Protein AF-A0A2E1WY00-F1 (afdb_monomer)

pLDDT: mean 75.4, std 15.26, range [36.12, 92.12]

Mean predicted aligned error: 14.88 Å

Solvent-accessible surface area (backb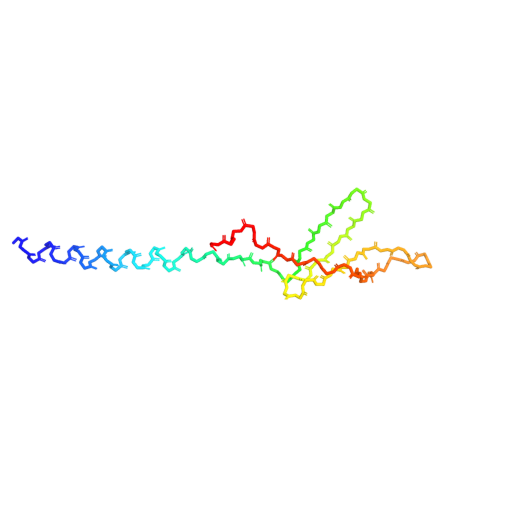one atoms only — not comparable to full-atom values): 4978 Å² total; per-residue (Å²): 120,68,64,65,53,52,50,52,52,52,52,48,54,54,52,51,52,54,56,60,69,70,60,64,81,67,81,73,66,74,61,66,57,47,79,48,75,60,100,87,43,51,34,41,30,35,72,88,76,31,47,30,33,34,61,42,78,54,97,92,39,86,42,80,42,78,48,91,66,66,60,75,85,71,68,92,73,74,129

Structure (mmCIF, N/CA/C/O backbone):
data_AF-A0A2E1WY00-F1
#
_entry.id   AF-A0A2E1WY00-F1
#
loop_
_atom_site.group_PDB
_atom_site.id
_atom_site.type_symbol
_atom_site.label_atom_id
_atom_site.label_alt_id
_atom_site.label_comp_id
_atom_site.label_asym_id
_atom_site.label_entity_id
_atom_site.label_seq_id
_atom_site.pdbx_PDB_ins_code
_atom_site.Cartn_x
_atom_site.Cartn_y
_atom_site.Cartn_z
_atom_site.occupancy
_atom_site.B_iso_or_equiv
_atom_site.auth_seq_id
_atom_site.auth_comp_id
_atom_site.auth_asym_id
_atom_site.auth_atom_id
_atom_site.pdbx_PDB_model_num
ATOM 1 N N . MET A 1 1 ? -29.571 9.923 49.962 1.00 58.44 1 MET A N 1
ATOM 2 C CA . MET A 1 1 ? -28.527 8.922 49.604 1.00 58.44 1 MET A CA 1
ATOM 3 C C . MET A 1 1 ? -28.855 8.092 48.362 1.00 58.44 1 MET A C 1
ATOM 5 O O . MET A 1 1 ? -27.923 7.563 47.769 1.00 58.44 1 MET A O 1
ATOM 9 N N . LYS A 1 2 ? -30.128 7.922 47.973 1.00 63.06 2 LYS A N 1
ATOM 10 C CA . LYS A 1 2 ? -30.500 7.150 46.773 1.00 63.06 2 LYS A CA 1
ATOM 11 C C . LYS A 1 2 ? -30.317 7.970 45.485 1.00 63.06 2 LYS A C 1
ATOM 13 O O . LYS A 1 2 ? -29.854 7.437 44.485 1.00 63.06 2 LYS A O 1
ATOM 18 N N . ASP A 1 3 ? -30.538 9.277 45.566 1.00 73.44 3 ASP A N 1
ATOM 19 C CA . 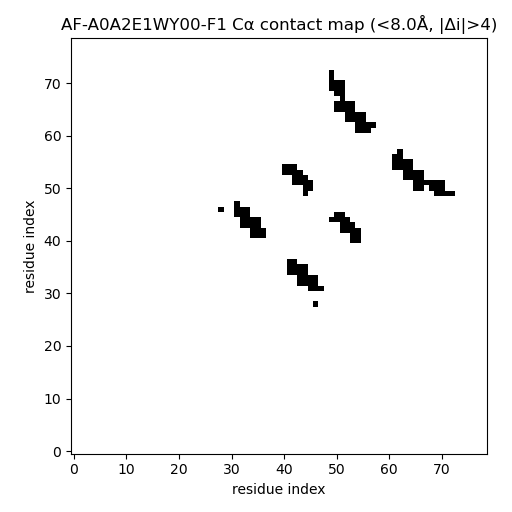ASP A 1 3 ? -30.533 10.183 44.407 1.00 73.44 3 ASP A CA 1
ATOM 20 C C . ASP A 1 3 ? -29.119 10.461 43.885 1.00 73.44 3 ASP A C 1
ATOM 22 O O . ASP A 1 3 ? -28.870 10.377 42.688 1.00 73.44 3 ASP A O 1
ATOM 26 N N . ILE A 1 4 ? -28.155 10.669 44.791 1.00 84.00 4 ILE A N 1
ATOM 27 C CA . ILE A 1 4 ? -26.739 10.856 44.428 1.00 84.00 4 ILE A CA 1
ATOM 28 C C . ILE A 1 4 ? -26.152 9.602 43.759 1.00 84.00 4 ILE A C 1
ATOM 30 O O . ILE A 1 4 ? -25.366 9.700 42.822 1.00 84.00 4 ILE A O 1
ATOM 34 N N . LYS A 1 5 ? -26.570 8.409 44.207 1.00 76.00 5 LYS A N 1
ATOM 35 C CA . LYS A 1 5 ? -26.133 7.133 43.624 1.00 76.00 5 LYS A CA 1
ATOM 36 C C . LYS A 1 5 ? -26.711 6.951 42.221 1.00 76.00 5 LYS A C 1
ATOM 38 O O . LYS A 1 5 ? -25.988 6.531 41.327 1.00 76.00 5 LYS A O 1
ATOM 43 N N . SER A 1 6 ? -27.978 7.323 42.027 1.00 81.50 6 SER A N 1
ATOM 44 C CA . SER A 1 6 ? -28.634 7.309 40.714 1.00 81.50 6 SER A CA 1
ATOM 45 C C . SER A 1 6 ? -27.967 8.280 39.731 1.00 81.50 6 SER A C 1
ATOM 47 O O . SER A 1 6 ? -27.676 7.914 38.594 1.00 81.50 6 SER A O 1
ATOM 49 N N . PHE A 1 7 ? -27.617 9.485 40.194 1.00 85.88 7 PHE A N 1
ATOM 50 C CA . PHE A 1 7 ? -26.900 10.477 39.390 1.00 85.88 7 PHE A CA 1
ATOM 51 C C . PHE A 1 7 ? -25.503 9.995 38.966 1.00 85.88 7 PHE A C 1
ATOM 53 O O . PHE A 1 7 ? -25.134 10.122 37.801 1.00 85.88 7 PHE A O 1
ATOM 60 N N . LEU A 1 8 ? -24.746 9.378 39.883 1.00 86.69 8 LEU A N 1
ATOM 61 C CA . LEU A 1 8 ? -23.423 8.814 39.587 1.00 86.69 8 LEU A CA 1
ATOM 62 C C . LEU A 1 8 ? -23.487 7.657 38.584 1.00 86.69 8 LEU A C 1
ATOM 64 O O . LEU A 1 8 ? -22.633 7.566 37.708 1.00 86.69 8 LEU A O 1
ATOM 68 N N . ILE A 1 9 ? -24.509 6.804 38.673 1.00 88.12 9 ILE A N 1
ATOM 69 C CA . ILE A 1 9 ? -24.742 5.724 37.704 1.00 88.12 9 ILE A CA 1
ATOM 70 C C . ILE A 1 9 ? -25.081 6.288 36.319 1.00 88.12 9 ILE A C 1
ATOM 72 O O . ILE A 1 9 ? -24.552 5.797 35.325 1.00 88.12 9 ILE A O 1
ATOM 76 N N . GLY A 1 10 ? -25.894 7.346 36.243 1.00 87.06 10 GLY A N 1
ATOM 77 C CA . GLY A 1 10 ? -26.192 8.033 34.984 1.00 87.06 10 GLY A CA 1
ATOM 78 C C . GLY A 1 10 ? -24.958 8.689 34.357 1.00 87.06 10 GLY A C 1
ATOM 79 O O . GLY A 1 10 ? -24.716 8.538 33.160 1.00 87.06 10 GLY A O 1
ATOM 80 N N . PHE A 1 11 ? -24.136 9.358 35.171 1.00 87.31 11 PHE A N 1
ATOM 81 C CA . PHE A 1 11 ? -22.880 9.958 34.719 1.00 87.31 11 PHE A CA 1
ATOM 82 C C . PHE A 1 11 ? -21.882 8.899 34.230 1.00 87.31 11 PHE A C 1
ATOM 84 O O . PHE A 1 11 ? -21.287 9.060 33.166 1.00 87.31 11 PHE A O 1
ATOM 91 N N . LEU A 1 12 ? -21.750 7.787 34.961 1.00 87.06 12 LEU A N 1
ATOM 92 C CA . LEU A 1 12 ? -20.880 6.673 34.589 1.00 87.06 12 LEU A CA 1
ATOM 93 C C . LEU A 1 12 ? -21.342 5.997 33.291 1.00 87.06 12 LEU A C 1
ATOM 95 O O . LEU A 1 12 ? -20.520 5.770 32.413 1.00 87.06 12 LEU A O 1
ATOM 99 N N . MET A 1 13 ? -22.644 5.739 33.129 1.00 83.50 13 MET A N 1
ATOM 100 C CA . MET A 1 13 ? -23.213 5.182 31.891 1.00 83.50 13 MET A CA 1
ATOM 101 C C . MET A 1 13 ? -22.936 6.081 30.681 1.00 83.50 13 MET A C 1
ATOM 103 O O . MET A 1 13 ? -22.537 5.590 29.625 1.00 83.50 13 MET A O 1
ATOM 107 N N . CYS A 1 14 ? -23.089 7.399 30.844 1.00 84.62 14 CYS A N 1
ATOM 108 C CA . CYS A 1 14 ? -22.793 8.369 29.793 1.00 84.62 14 CYS A CA 1
ATOM 109 C C . CYS A 1 14 ? -21.292 8.377 29.444 1.00 84.62 14 CYS A C 1
ATOM 111 O O . CYS A 1 14 ? -20.925 8.284 28.275 1.00 84.62 14 CYS A O 1
ATOM 113 N N . ALA A 1 15 ? -20.415 8.386 30.454 1.00 82.50 15 ALA A N 1
ATOM 114 C CA . ALA A 1 15 ? -18.966 8.310 30.262 1.00 82.50 15 ALA A CA 1
ATOM 115 C C . ALA A 1 15 ? -18.527 7.001 29.577 1.00 82.50 15 ALA A C 1
ATOM 117 O O . ALA A 1 15 ? -17.696 7.028 28.670 1.00 82.50 15 ALA A O 1
ATOM 118 N N . CYS A 1 16 ? -19.114 5.861 29.950 1.00 81.31 16 CYS A N 1
ATOM 119 C CA . CYS A 1 16 ? -18.838 4.573 29.316 1.00 81.31 16 CYS A CA 1
ATOM 120 C C . CYS A 1 16 ? -19.248 4.561 27.837 1.00 81.31 16 CYS A C 1
ATOM 122 O O . CYS A 1 16 ? -18.507 4.029 27.015 1.00 81.31 16 CYS A O 1
ATOM 124 N N . MET A 1 17 ? -20.371 5.188 27.473 1.00 78.25 17 MET A N 1
ATOM 125 C CA . MET A 1 17 ? -20.803 5.289 26.075 1.00 78.25 17 MET A CA 1
ATOM 126 C C . MET A 1 17 ? -19.782 6.048 25.211 1.00 78.25 17 MET A C 1
ATOM 128 O O . MET A 1 17 ? -19.483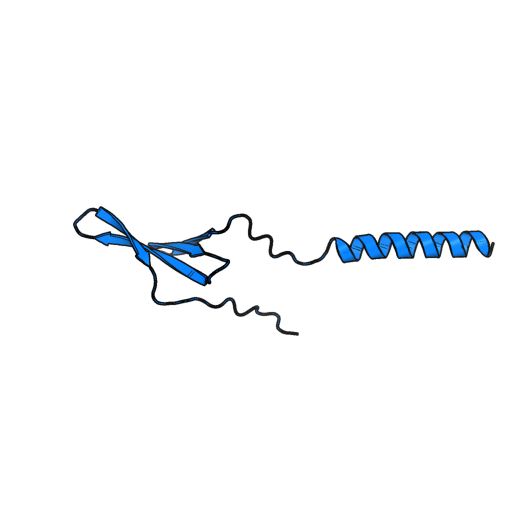 5.618 24.097 1.00 78.25 17 MET A O 1
ATOM 132 N N . PHE A 1 18 ? -19.174 7.113 25.748 1.00 77.12 18 PHE A N 1
ATOM 133 C CA . PHE A 1 18 ? -18.097 7.840 25.067 1.00 77.12 18 PHE A CA 1
ATOM 134 C C . PHE A 1 18 ? -16.809 7.018 24.920 1.00 77.12 18 PHE A C 1
ATOM 136 O O . PHE A 1 18 ? -16.151 7.107 23.884 1.00 77.12 18 PHE A O 1
ATOM 143 N N . LEU A 1 19 ? -16.467 6.185 25.909 1.00 75.06 19 LEU A N 1
ATOM 144 C CA . LEU A 1 19 ? -15.302 5.297 25.824 1.00 75.06 19 LEU A CA 1
ATOM 145 C C . LEU A 1 19 ? -15.475 4.223 24.736 1.00 75.06 19 LEU A C 1
ATOM 147 O O . LEU A 1 19 ? -14.530 3.959 23.998 1.00 75.06 19 LEU A O 1
ATOM 151 N N . PHE A 1 20 ? -16.677 3.656 24.579 1.00 70.06 20 PHE A N 1
ATOM 152 C CA . PHE A 1 20 ? -16.947 2.658 23.536 1.00 70.06 20 PHE A CA 1
ATOM 153 C C . PHE A 1 20 ? -17.055 3.262 22.127 1.00 70.06 20 PHE A C 1
ATOM 155 O O . PHE A 1 20 ? -16.590 2.648 21.170 1.00 70.06 20 PHE A O 1
ATOM 162 N N . MET A 1 21 ? -17.603 4.474 21.975 1.00 66.56 21 MET A N 1
ATOM 163 C CA . MET A 1 21 ? -17.659 5.153 20.669 1.00 66.56 21 MET A CA 1
ATOM 164 C C . MET A 1 21 ? -16.282 5.618 20.166 1.00 66.56 21 MET A C 1
ATOM 166 O O . MET A 1 21 ? -16.079 5.710 18.958 1.00 66.56 21 MET A O 1
ATOM 170 N N . GLY A 1 22 ? -15.326 5.882 21.064 1.00 60.19 22 GLY A N 1
ATOM 171 C CA . GLY A 1 22 ? -13.962 6.292 20.706 1.00 60.19 22 GLY A CA 1
ATOM 172 C C . GLY A 1 22 ? -13.015 5.149 20.319 1.00 60.19 22 GLY A C 1
ATOM 173 O O . GLY A 1 22 ? -11.927 5.418 19.816 1.00 60.19 22 GLY A O 1
ATOM 174 N N . GLN A 1 23 ? -13.409 3.889 20.545 1.00 52.78 23 GLN A N 1
ATOM 175 C CA . GLN A 1 23 ? -12.586 2.698 20.291 1.00 52.78 23 GLN A CA 1
ATOM 176 C C . GLN A 1 23 ? -13.041 1.868 19.088 1.00 52.78 23 GLN A C 1
ATOM 178 O O . GLN A 1 23 ? -12.622 0.720 18.948 1.00 52.78 23 GLN A O 1
ATOM 183 N N . MET A 1 24 ? -13.858 2.419 18.184 1.00 56.22 24 MET A N 1
ATOM 184 C CA . MET A 1 24 ? -13.969 1.790 16.871 1.00 56.22 24 MET A CA 1
ATOM 185 C C . MET A 1 24 ? -12.563 1.764 16.279 1.00 56.22 24 MET A C 1
ATOM 187 O O . MET A 1 24 ? -11.971 2.823 16.065 1.00 56.22 24 MET A O 1
ATOM 191 N N . GLU A 1 25 ? -12.027 0.561 16.065 1.00 56.66 25 GLU A N 1
ATOM 192 C CA . GLU A 1 25 ? -10.856 0.307 15.237 1.00 56.66 25 GLU A CA 1
ATOM 193 C C . GLU A 1 25 ? -11.185 0.789 13.822 1.00 56.66 25 GLU A C 1
ATOM 195 O O . GLU A 1 25 ? -11.445 0.028 12.895 1.00 56.66 25 GLU A O 1
ATOM 200 N N . GLY A 1 26 ? -11.207 2.106 13.644 1.00 54.31 26 GLY A N 1
ATOM 201 C CA . GLY A 1 26 ? -10.900 2.694 12.375 1.00 54.31 26 GLY A CA 1
ATOM 202 C C . GLY A 1 26 ? -9.489 2.226 12.118 1.00 54.31 26 GLY A C 1
ATOM 203 O O . GLY A 1 26 ? -8.542 2.742 12.716 1.00 54.31 26 GLY A O 1
ATOM 204 N N . THR A 1 27 ? -9.344 1.234 11.245 1.00 57.06 27 THR A N 1
ATOM 205 C CA . THR A 1 27 ? -8.156 1.127 10.417 1.00 57.06 27 THR A CA 1
ATOM 206 C C . THR A 1 27 ? -8.038 2.481 9.734 1.00 57.06 27 THR A C 1
ATOM 208 O O . THR A 1 27 ? -8.612 2.724 8.674 1.00 57.06 27 THR A O 1
ATOM 211 N N . ASN A 1 28 ? -7.395 3.415 10.435 1.00 54.69 28 ASN A N 1
ATOM 212 C CA . ASN A 1 28 ? -7.045 4.730 9.963 1.00 54.69 28 ASN A CA 1
ATOM 213 C C . ASN A 1 28 ? -6.005 4.457 8.900 1.00 54.69 28 ASN A C 1
ATOM 215 O O . ASN A 1 28 ? -4.80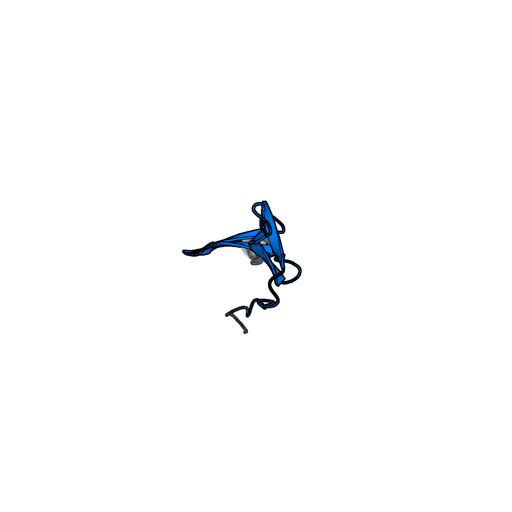0 4.454 9.141 1.00 54.69 28 ASN A O 1
ATOM 219 N N . TYR A 1 29 ? -6.488 4.157 7.706 1.00 54.34 29 TYR A N 1
ATOM 220 C CA . TYR A 1 29 ? -5.688 4.226 6.521 1.00 54.34 29 TYR A CA 1
ATOM 221 C C . TYR A 1 29 ? -5.382 5.712 6.328 1.00 54.34 29 TYR A C 1
ATOM 223 O O . TYR A 1 29 ? -6.080 6.415 5.604 1.00 54.34 29 TYR A O 1
ATOM 231 N N . SER A 1 30 ? -4.362 6.219 7.027 1.00 61.03 30 SER A N 1
ATOM 232 C CA . SER A 1 30 ? -3.802 7.520 6.692 1.00 61.03 30 SER A CA 1
ATOM 233 C C . SER A 1 30 ? -3.271 7.392 5.260 1.00 61.03 30 SER A C 1
ATOM 235 O O . SER A 1 30 ? -2.489 6.495 4.934 1.00 61.03 30 SER A O 1
ATOM 237 N N . GLY A 1 31 ? -3.844 8.186 4.358 1.00 70.81 31 GLY A N 1
ATOM 238 C CA . GLY A 1 31 ? -3.592 8.098 2.920 1.00 70.81 31 GLY A CA 1
ATOM 239 C C . GLY A 1 31 ? -4.261 6.904 2.223 1.00 70.81 31 GLY A C 1
ATOM 240 O O . GLY A 1 31 ? -4.380 5.811 2.770 1.00 70.81 31 GLY A O 1
ATOM 241 N N . ARG A 1 32 ? -4.683 7.110 0.968 1.00 83.38 32 ARG A N 1
ATOM 242 C CA . ARG A 1 32 ? -5.283 6.076 0.099 1.00 83.38 32 ARG A CA 1
ATOM 243 C C . ARG A 1 32 ? -4.304 4.952 -0.251 1.00 83.38 32 ARG A C 1
ATOM 245 O O . ARG A 1 32 ? -4.715 3.808 -0.428 1.00 83.38 32 ARG A O 1
ATOM 252 N N . TYR A 1 33 ? -3.021 5.286 -0.324 1.00 85.56 33 TYR A N 1
ATOM 253 C CA . TYR A 1 33 ? -1.970 4.371 -0.736 1.00 85.56 33 TYR A CA 1
ATOM 254 C C . TYR A 1 33 ? -1.076 3.996 0.440 1.00 85.56 33 TYR A C 1
ATOM 256 O O . TYR A 1 33 ? -0.781 4.833 1.292 1.00 85.56 33 TYR A O 1
ATOM 264 N N . GLU A 1 34 ? -0.640 2.744 0.474 1.00 85.69 34 GLU A N 1
ATOM 265 C CA . GLU A 1 34 ? 0.427 2.267 1.351 1.00 85.69 34 GLU A CA 1
ATOM 266 C C . GLU A 1 34 ? 1.638 1.874 0.513 1.00 85.69 34 GLU A C 1
ATOM 268 O O . GLU A 1 34 ? 1.493 1.275 -0.554 1.00 85.69 34 GLU A O 1
ATOM 273 N N . LEU A 1 35 ? 2.824 2.261 0.981 1.00 86.75 35 LEU A N 1
ATOM 274 C CA . LEU A 1 35 ? 4.089 1.968 0.322 1.00 86.75 35 LEU A CA 1
ATOM 275 C C . LEU A 1 35 ? 4.781 0.821 1.055 1.00 86.75 35 LEU A C 1
ATOM 277 O O . LEU A 1 35 ? 4.960 0.878 2.269 1.00 86.75 35 LEU A O 1
ATOM 281 N N . GLY A 1 36 ? 5.187 -0.200 0.309 1.00 84.88 36 GLY A N 1
ATOM 282 C CA . GLY A 1 36 ? 5.961 -1.330 0.811 1.00 84.88 36 GLY A CA 1
ATOM 283 C C . GLY A 1 36 ? 7.257 -1.478 0.028 1.00 84.88 36 GLY A C 1
ATOM 284 O O . GLY A 1 36 ? 7.282 -1.257 -1.179 1.00 84.88 36 GLY A O 1
ATOM 285 N N . VAL A 1 37 ? 8.337 -1.866 0.696 1.00 86.25 37 VAL A N 1
ATOM 286 C CA . VAL A 1 37 ? 9.628 -2.152 0.057 1.00 86.25 37 VAL A CA 1
ATOM 287 C C . VAL A 1 37 ? 9.989 -3.604 0.339 1.00 86.25 37 VAL A C 1
ATOM 289 O O . VAL A 1 37 ? 9.862 -4.061 1.474 1.00 86.25 37 VAL A O 1
ATOM 292 N N . ASN A 1 38 ? 10.436 -4.327 -0.684 1.00 82.12 38 ASN A N 1
ATOM 293 C CA . ASN A 1 38 ? 11.189 -5.567 -0.507 1.00 82.12 38 ASN A CA 1
ATOM 294 C C . ASN A 1 38 ? 12.621 -5.380 -1.032 1.00 82.12 38 ASN A C 1
ATOM 296 O O . ASN A 1 38 ? 12.987 -4.289 -1.461 1.00 82.12 38 ASN A O 1
ATOM 300 N N . ASN A 1 39 ? 13.426 -6.442 -0.996 1.00 82.81 39 ASN A N 1
ATOM 301 C CA . ASN A 1 39 ? 14.840 -6.381 -1.376 1.00 82.81 39 ASN A CA 1
ATOM 302 C C . ASN A 1 39 ? 15.086 -5.859 -2.803 1.00 82.81 39 ASN A C 1
ATOM 304 O O . ASN A 1 39 ? 16.148 -5.298 -3.051 1.00 82.81 39 ASN A O 1
ATOM 308 N N . ASP A 1 40 ? 14.110 -5.999 -3.704 1.00 80.25 40 ASP A N 1
ATOM 309 C CA . ASP A 1 40 ? 14.295 -5.734 -5.131 1.00 80.25 40 ASP A CA 1
ATOM 310 C C . ASP A 1 40 ? 13.425 -4.578 -5.654 1.00 80.25 40 ASP A C 1
ATOM 312 O O . ASP A 1 40 ? 13.727 -4.015 -6.703 1.00 80.25 40 ASP A O 1
ATOM 316 N N . ASN A 1 41 ? 12.329 -4.219 -4.969 1.00 81.50 41 ASN A N 1
ATOM 317 C CA . ASN A 1 41 ? 11.300 -3.327 -5.508 1.00 81.50 41 A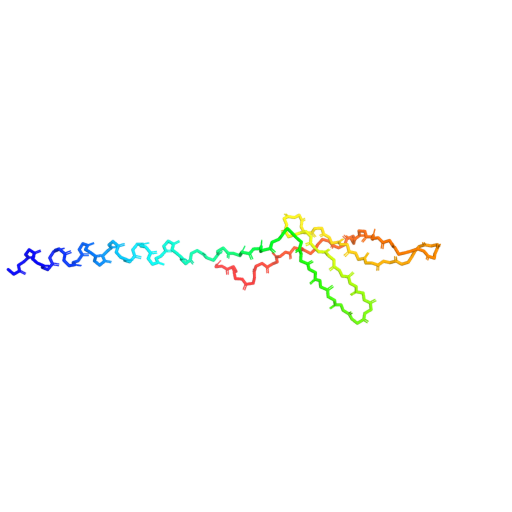SN A CA 1
ATOM 318 C C . ASN A 1 41 ? 10.546 -2.501 -4.450 1.00 81.50 41 ASN A C 1
ATOM 320 O O . ASN A 1 41 ? 10.339 -2.911 -3.305 1.00 81.50 41 ASN A O 1
ATOM 324 N N . LEU A 1 42 ? 10.048 -1.346 -4.905 1.00 87.38 42 LEU A N 1
ATOM 325 C CA . LEU A 1 42 ? 9.048 -0.522 -4.223 1.00 87.38 42 LEU A CA 1
ATOM 326 C C . LEU A 1 42 ? 7.655 -0.849 -4.775 1.00 87.38 42 LEU A C 1
ATOM 328 O O . LEU A 1 42 ? 7.452 -0.870 -5.993 1.00 87.38 42 LEU A O 1
ATOM 332 N N . TYR A 1 43 ? 6.699 -1.035 -3.872 1.00 88.44 43 TYR A N 1
ATOM 333 C CA . TYR A 1 43 ? 5.298 -1.315 -4.155 1.00 88.44 43 TYR A CA 1
ATOM 334 C C . TYR A 1 43 ? 4.414 -0.210 -3.590 1.00 88.44 43 TYR A C 1
ATOM 336 O O . TYR A 1 43 ? 4.658 0.291 -2.494 1.00 88.44 43 TYR A O 1
ATOM 344 N N . ALA A 1 44 ? 3.358 0.124 -4.319 1.00 88.62 44 ALA A N 1
ATOM 345 C CA . ALA A 1 44 ? 2.266 0.960 -3.848 1.00 88.62 44 ALA A CA 1
ATOM 346 C C . ALA A 1 44 ? 0.973 0.146 -3.891 1.00 88.62 44 ALA A C 1
ATOM 348 O O . ALA A 1 44 ? 0.703 -0.528 -4.883 1.00 88.62 44 ALA A O 1
ATOM 349 N N . MET A 1 45 ? 0.169 0.204 -2.836 1.00 87.19 45 MET A N 1
ATOM 350 C CA . MET A 1 45 ? -1.117 -0.486 -2.756 1.00 87.19 45 MET A CA 1
ATOM 351 C C . MET A 1 45 ? -2.239 0.514 -2.511 1.00 87.19 45 MET A C 1
ATOM 353 O O . MET A 1 45 ? -2.188 1.251 -1.531 1.00 87.19 45 MET A O 1
ATOM 357 N N . ASP A 1 46 ? -3.268 0.514 -3.359 1.00 87.19 46 ASP A N 1
ATOM 358 C CA . ASP A 1 46 ? -4.523 1.213 -3.082 1.00 87.19 46 ASP A CA 1
ATOM 359 C C . ASP A 1 46 ? -5.319 0.380 -2.080 1.00 87.19 46 ASP A C 1
ATOM 361 O O . ASP A 1 46 ? -5.806 -0.713 -2.381 1.00 87.19 46 ASP A O 1
ATOM 365 N N . LYS A 1 47 ? -5.449 0.913 -0.869 1.00 80.19 47 LYS A N 1
ATOM 366 C CA . LYS A 1 47 ? -6.103 0.228 0.246 1.00 80.19 47 LYS A CA 1
ATOM 367 C C . LYS A 1 47 ? -7.616 0.102 0.063 1.00 80.19 47 LYS A C 1
ATOM 369 O O . LYS A 1 47 ? -8.228 -0.748 0.698 1.00 80.19 47 LYS A O 1
ATOM 374 N N . MET A 1 48 ? -8.215 0.902 -0.821 1.00 80.44 48 MET A N 1
ATOM 375 C CA . MET A 1 48 ? -9.647 0.848 -1.124 1.00 80.44 48 MET A CA 1
ATOM 376 C C . MET A 1 48 ? -9.977 -0.245 -2.139 1.00 80.44 48 MET A C 1
ATOM 378 O O . MET A 1 48 ? -11.033 -0.868 -2.058 1.00 80.44 48 MET A O 1
ATOM 382 N N . THR A 1 49 ? -9.096 -0.468 -3.118 1.00 83.56 49 THR A N 1
ATOM 383 C CA . THR A 1 49 ? -9.362 -1.376 -4.249 1.00 83.56 49 THR A CA 1
ATOM 384 C C . THR A 1 49 ? -8.557 -2.677 -4.196 1.00 83.56 49 THR A C 1
ATOM 386 O O . THR A 1 49 ? -8.840 -3.609 -4.960 1.00 83.56 49 THR A O 1
ATOM 389 N N . GLY A 1 50 ? -7.534 -2.743 -3.336 1.00 81.88 50 GLY A N 1
ATOM 390 C CA . GLY A 1 50 ? -6.555 -3.831 -3.274 1.00 81.88 50 GLY A CA 1
ATOM 391 C C . GLY A 1 50 ? -5.639 -3.904 -4.502 1.00 81.88 50 GLY A C 1
ATOM 392 O O . GLY A 1 50 ? -4.946 -4.905 -4.697 1.00 81.88 50 GLY A O 1
ATOM 393 N N . GLN A 1 51 ? -5.672 -2.886 -5.366 1.00 86.25 51 GLN A N 1
ATOM 394 C CA . GLN A 1 51 ? -4.817 -2.799 -6.544 1.00 86.25 51 GLN A CA 1
ATOM 395 C C . GLN A 1 51 ? -3.391 -2.471 -6.101 1.00 86.25 51 GLN A C 1
ATOM 397 O O . GLN A 1 51 ? -3.183 -1.647 -5.210 1.00 86.25 51 GLN A O 1
ATOM 402 N N . THR A 1 52 ? -2.407 -3.143 -6.694 1.00 88.19 52 THR A N 1
ATOM 403 C CA . THR A 1 52 ? -0.993 -2.939 -6.368 1.00 88.19 52 THR A CA 1
ATOM 404 C C . THR A 1 52 ? -0.212 -2.569 -7.612 1.00 88.19 52 THR A C 1
ATOM 406 O O . THR A 1 52 ? -0.450 -3.108 -8.689 1.00 88.19 52 THR A O 1
ATOM 409 N N . TRP A 1 53 ? 0.749 -1.671 -7.450 1.00 90.50 53 TRP A N 1
ATOM 410 C CA . TRP A 1 53 ? 1.697 -1.277 -8.480 1.00 90.50 53 TRP A CA 1
ATOM 411 C C . TRP A 1 53 ? 3.108 -1.473 -7.964 1.00 90.50 53 TRP A C 1
ATOM 413 O O . TRP A 1 53 ? 3.361 -1.364 -6.765 1.00 90.50 53 TRP A O 1
ATOM 423 N N . TYR A 1 54 ? 4.030 -1.742 -8.874 1.00 90.06 54 TYR A N 1
ATOM 424 C CA . TYR A 1 54 ? 5.447 -1.838 -8.571 1.00 90.06 54 TYR A CA 1
ATOM 425 C C . TYR A 1 54 ? 6.249 -1.034 -9.581 1.00 90.06 54 TYR A C 1
ATOM 427 O O . TYR A 1 54 ? 5.834 -0.843 -10.730 1.00 90.06 54 TYR A O 1
ATOM 435 N N . ARG A 1 55 ? 7.400 -0.546 -9.132 1.00 88.56 55 ARG A N 1
ATOM 436 C CA . ARG A 1 55 ? 8.343 0.147 -10.002 1.00 88.56 55 ARG A CA 1
ATOM 437 C C . ARG A 1 55 ? 9.063 -0.876 -10.880 1.00 88.56 55 ARG A C 1
ATOM 439 O O . ARG A 1 55 ? 9.555 -1.878 -10.378 1.00 88.56 55 ARG A O 1
ATOM 446 N N . ALA A 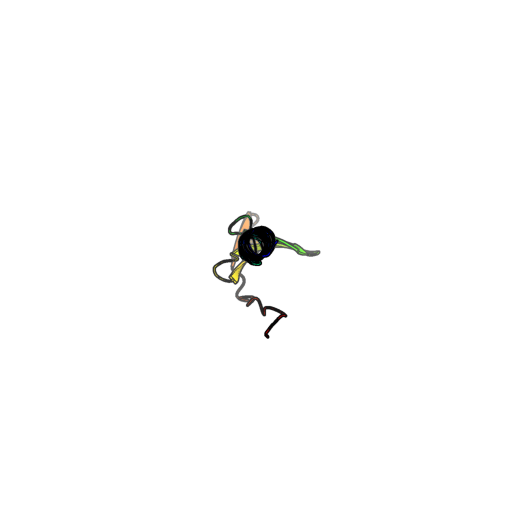1 56 ? 9.129 -0.621 -12.179 1.00 87.00 56 ALA A N 1
ATOM 447 C CA . ALA A 1 56 ? 9.830 -1.454 -13.146 1.00 87.00 56 ALA A CA 1
ATOM 448 C C . ALA A 1 56 ? 10.560 -0.576 -14.160 1.00 87.00 56 ALA A C 1
ATOM 450 O O . ALA A 1 56 ? 10.159 0.559 -14.395 1.00 87.00 56 ALA A O 1
ATOM 451 N N . GLU A 1 57 ? 11.600 -1.111 -14.787 1.00 89.62 57 GLU A N 1
ATOM 452 C CA . GLU A 1 57 ? 12.224 -0.468 -15.939 1.00 89.62 57 GLU A CA 1
ATOM 453 C C . GLU A 1 57 ? 11.546 -0.945 -17.231 1.00 89.62 57 GLU A C 1
ATOM 455 O O . GLU A 1 57 ? 11.197 -2.125 -17.381 1.00 89.62 57 GLU A O 1
ATOM 460 N N . HIS A 1 58 ? 11.303 -0.020 -18.150 1.00 87.19 58 HIS A N 1
ATOM 461 C CA . HIS A 1 58 ? 10.846 -0.300 -19.502 1.00 87.19 58 HIS A CA 1
ATOM 462 C C . HIS A 1 58 ? 11.544 0.678 -20.442 1.00 87.19 58 HIS A C 1
ATOM 464 O O . HIS A 1 58 ? 11.434 1.883 -20.253 1.00 87.19 58 HIS A O 1
ATOM 470 N N . ASP A 1 59 ? 12.303 0.149 -21.400 1.00 91.94 59 ASP A N 1
ATOM 471 C CA . ASP A 1 59 ? 13.054 0.929 -22.390 1.00 91.94 59 ASP A CA 1
ATOM 472 C C . ASP A 1 59 ? 13.988 1.998 -21.784 1.00 91.94 59 ASP A C 1
ATOM 474 O O . ASP A 1 59 ? 14.150 3.087 -22.323 1.00 91.94 59 ASP A O 1
ATOM 478 N N . GLY A 1 60 ? 14.627 1.682 -20.650 1.00 92.12 60 GLY A N 1
ATOM 479 C CA . GLY A 1 60 ? 15.536 2.596 -19.946 1.00 92.12 60 GLY A CA 1
ATOM 480 C C . GLY A 1 60 ? 14.838 3.612 -19.035 1.00 92.12 60 GLY A C 1
ATOM 481 O O . GLY A 1 60 ? 15.510 4.382 -18.348 1.00 92.12 60 GLY A O 1
ATOM 482 N N . GLU A 1 61 ? 13.503 3.613 -18.988 1.00 90.94 61 GLU A N 1
ATOM 483 C CA . GLU A 1 61 ? 12.713 4.495 -18.133 1.00 90.94 61 GLU A CA 1
ATOM 484 C C . GLU A 1 61 ? 12.076 3.747 -16.961 1.00 90.94 61 GLU A C 1
ATOM 486 O O . GLU A 1 61 ? 11.660 2.590 -17.057 1.00 90.94 61 GLU A O 1
ATOM 491 N N . LEU A 1 62 ? 11.957 4.438 -15.827 1.00 89.19 62 LEU A N 1
ATOM 492 C CA . LEU A 1 62 ? 11.252 3.924 -14.660 1.00 89.19 62 LEU A CA 1
ATOM 493 C C . LEU A 1 62 ? 9.751 4.156 -14.813 1.00 89.19 62 LEU A C 1
ATOM 495 O O . LEU A 1 62 ? 9.278 5.290 -14.800 1.00 89.19 62 LEU A O 1
ATOM 499 N N . VAL A 1 63 ? 8.999 3.064 -14.876 1.00 90.56 63 VAL A N 1
ATOM 500 C CA . VAL A 1 63 ? 7.544 3.056 -15.014 1.00 90.56 63 VAL A CA 1
ATOM 501 C C . VAL A 1 63 ? 6.881 2.342 -13.838 1.00 90.56 63 VAL A C 1
ATOM 503 O O . VAL A 1 63 ? 7.485 1.511 -13.156 1.00 90.56 63 VAL A O 1
ATOM 506 N N . TRP A 1 64 ? 5.604 2.642 -13.612 1.00 88.75 64 TRP A N 1
ATOM 507 C CA . TRP A 1 64 ? 4.764 1.898 -12.677 1.00 88.75 64 TRP A CA 1
ATOM 508 C C . TRP A 1 64 ? 3.958 0.852 -13.436 1.00 88.75 64 TRP A C 1
ATOM 510 O O . TRP A 1 64 ? 3.207 1.187 -14.351 1.00 88.75 64 TRP A O 1
ATOM 520 N N . LYS A 1 65 ? 4.106 -0.416 -13.051 1.00 89.38 65 LYS A N 1
ATOM 521 C CA . LYS A 1 65 ? 3.343 -1.529 -13.624 1.00 89.38 65 LYS A CA 1
ATOM 522 C C . LYS A 1 65 ? 2.333 -2.039 -12.610 1.00 89.38 65 LYS A C 1
ATOM 524 O O . LYS A 1 65 ? 2.653 -2.210 -11.434 1.00 89.38 65 LYS A O 1
ATOM 529 N N . GLU A 1 66 ? 1.109 -2.266 -13.071 1.00 88.06 66 GLU A N 1
ATOM 530 C CA . GLU A 1 66 ? 0.074 -2.901 -12.263 1.00 88.06 66 GLU A CA 1
ATOM 531 C C . GLU A 1 66 ? 0.426 -4.374 -12.027 1.00 88.06 66 GLU A C 1
ATOM 533 O O . GLU A 1 66 ? 0.778 -5.117 -12.944 1.00 88.06 66 GLU A O 1
ATOM 538 N N . SER A 1 67 ? 0.335 -4.798 -10.773 1.00 80.94 67 SER A N 1
ATOM 539 C CA . SER A 1 67 ? 0.470 -6.191 -10.380 1.00 80.94 67 SER A CA 1
ATOM 540 C C . SER A 1 67 ? -0.847 -6.920 -10.627 1.00 80.94 67 SER A C 1
ATOM 542 O O . SER A 1 67 ? -1.893 -6.545 -10.103 1.00 80.94 67 SER A O 1
ATOM 544 N N . VAL A 1 68 ? -0.782 -8.038 -11.351 1.00 69.94 68 VAL A N 1
ATOM 545 C CA . VAL A 1 68 ? -1.936 -8.928 -11.584 1.00 69.94 68 VAL A CA 1
ATOM 546 C C . VAL A 1 68 ? -2.445 -9.553 -10.268 1.00 69.94 68 VAL A C 1
ATOM 548 O O . VAL A 1 68 ? -3.579 -10.026 -10.185 1.00 69.94 68 VAL A O 1
ATOM 551 N N . LYS A 1 69 ? -1.630 -9.550 -9.202 1.00 62.53 69 LYS A N 1
ATOM 552 C CA . LYS A 1 69 ? -2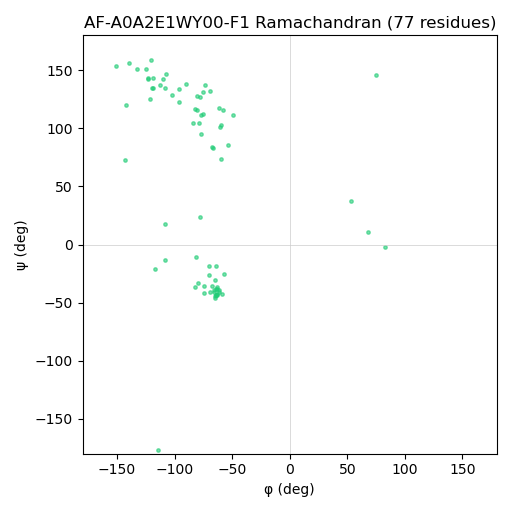.015 -10.071 -7.886 1.00 62.53 69 LYS A CA 1
ATOM 553 C C . LYS A 1 69 ? -2.768 -9.015 -7.082 1.00 62.53 69 LYS A C 1
ATOM 555 O O . LYS A 1 69 ? -2.167 -8.125 -6.487 1.00 62.53 69 LYS A O 1
ATOM 560 N N . ARG A 1 70 ? -4.087 -9.182 -6.993 1.00 57.03 70 ARG A N 1
ATOM 561 C CA . ARG A 1 70 ? -4.936 -8.455 -6.045 1.00 57.03 70 ARG A CA 1
ATOM 562 C C . ARG A 1 70 ? -4.791 -9.100 -4.667 1.00 57.03 70 ARG A C 1
ATOM 564 O O . ARG A 1 70 ? -5.313 -10.190 -4.436 1.00 57.03 70 ARG A O 1
ATOM 571 N N . TYR A 1 71 ? -4.052 -8.467 -3.760 1.00 57.28 71 TYR A N 1
ATOM 572 C CA . TYR A 1 71 ? -3.992 -8.939 -2.379 1.00 57.28 71 TYR A CA 1
ATOM 573 C C . TYR A 1 71 ? -5.298 -8.560 -1.685 1.00 57.28 71 TYR A C 1
ATOM 575 O O . TYR A 1 71 ? -5.599 -7.386 -1.492 1.00 57.28 71 TYR A O 1
ATOM 583 N N . GLN A 1 72 ? -6.102 -9.563 -1.338 1.00 53.56 72 GLN A N 1
ATOM 584 C CA . GLN A 1 72 ? -7.232 -9.351 -0.446 1.00 53.56 72 GLN A CA 1
ATOM 585 C C . GLN A 1 72 ? -6.703 -9.276 0.983 1.00 53.56 72 GLN A C 1
ATOM 587 O O . GLN A 1 72 ? -6.006 -10.188 1.435 1.00 53.56 72 GLN A O 1
ATOM 592 N N . PHE A 1 73 ? -7.052 -8.209 1.703 1.00 53.50 73 PHE A N 1
ATOM 593 C CA . PHE A 1 73 ? -6.909 -8.191 3.153 1.00 53.50 73 PHE A CA 1
ATOM 594 C C . PHE A 1 73 ? -7.770 -9.319 3.716 1.00 53.50 73 PHE A C 1
ATOM 596 O O . PHE A 1 73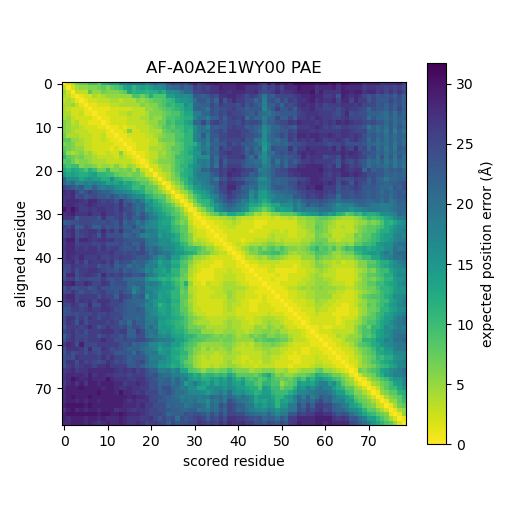 ? -8.988 -9.208 3.840 1.00 53.50 73 PHE A O 1
ATOM 603 N N . ARG A 1 74 ? -7.134 -10.438 4.060 1.00 46.69 74 ARG A N 1
ATOM 604 C CA . ARG A 1 74 ? -7.739 -11.399 4.966 1.00 46.69 74 ARG A CA 1
ATOM 605 C C . ARG A 1 74 ? -7.580 -10.779 6.347 1.00 46.69 74 ARG A C 1
ATOM 607 O O . ARG A 1 74 ? -6.512 -10.893 6.943 1.00 46.69 74 ARG A O 1
ATOM 614 N N . ASN A 1 75 ? -8.607 -10.066 6.814 1.00 43.28 75 ASN A N 1
ATOM 615 C CA . ASN A 1 75 ? -8.685 -9.662 8.214 1.00 43.28 75 ASN A CA 1
ATOM 616 C C . ASN A 1 75 ? -8.415 -10.914 9.050 1.00 43.28 75 ASN A C 1
ATOM 618 O O . ASN A 1 75 ? -9.186 -11.872 9.024 1.00 43.28 75 ASN A O 1
ATOM 622 N N . LYS A 1 76 ? -7.276 -10.941 9.744 1.00 45.00 76 LYS A N 1
ATOM 623 C CA . LYS A 1 76 ? -6.834 -12.084 10.554 1.00 45.00 76 LYS A CA 1
ATOM 624 C C . LYS A 1 76 ? -7.567 -12.143 11.903 1.00 45.00 76 LYS A C 1
ATOM 626 O O . LYS A 1 76 ? -7.062 -12.730 12.850 1.00 45.00 76 LYS A O 1
ATOM 631 N N . PHE A 1 77 ? -8.755 -11.546 11.957 1.00 45.09 77 PHE A N 1
ATOM 632 C CA . PHE A 1 77 ? -9.684 -11.527 13.077 1.00 45.09 77 PHE A CA 1
ATOM 633 C C . PHE A 1 77 ? -11.101 -11.600 12.496 1.00 45.09 77 PHE A C 1
ATOM 635 O O . PHE A 1 77 ? -11.818 -10.609 12.400 1.00 45.09 77 PHE A O 1
ATOM 642 N N . GLY A 1 78 ? -11.453 -12.783 11.993 1.00 36.12 78 GLY A N 1
ATOM 643 C CA . GLY A 1 78 ? -12.849 -13.172 11.847 1.00 36.12 78 GLY A CA 1
ATOM 644 C C . GLY A 1 78 ? -1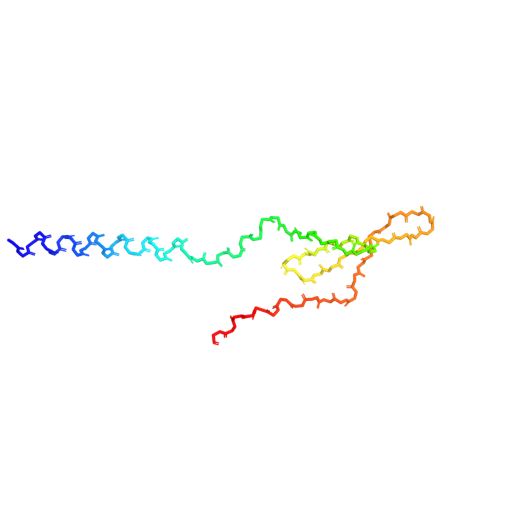3.319 -13.655 13.212 1.00 36.12 78 GLY A C 1
ATOM 645 O O . GLY A 1 78 ? -12.742 -14.611 13.733 1.00 36.12 78 GLY A O 1
ATOM 646 N N . TYR A 1 79 ? -14.279 -12.934 13.787 1.00 37.59 79 TYR A N 1
ATOM 647 C CA . TYR A 1 79 ? -15.119 -13.418 14.880 1.00 37.59 79 TYR A CA 1
ATOM 648 C C . TYR A 1 79 ? -15.870 -14.685 14.462 1.00 37.59 79 TYR A C 1
ATOM 650 O O . TYR A 1 79 ? -16.241 -14.772 13.266 1.00 37.59 79 TYR A O 1
#

Foldseek 3Di:
DVVVVVVVVVVVVVVVVVVVVVPPPPPPPVDQWDWDDDPPWIKIARPVFLWMWIWDDDPNDTDIDTDPDRDDPPPPDDD

Sequence (79 aa):
MKDIKSFLIGFLMCACMFLFMGQMEGTNYSGRYELGVNNDNLYAMDKMTGQTWYRAEHDGELVWKESVKRYQFRNKFGY

Radius of gyration: 23.65 Å; Cα contacts (8 Å, |Δi|>4): 73; chains: 1; bounding box: 46×24×72 Å

Nearest PDB structures (foldseek):
  4bq8-assembly1_C  TM=6.115E-01  e=2.212E+00  Homo sapiens
  4zb4-assembly1_A  TM=5.066E-01  e=9.347E-01  Saccharomyces cerevisiae S288C
  7sko-assembly2_B  TM=4.574E-01  e=1.729E+00  synthetic construct
  6e7o-assembly1_B  TM=4.677E-01  e=8.055E+00  Homo sapiens

Secondary structure (DSSP, 8-state):
-HHHHHHHHHHHHHHHHHHHHTT-------SSEEEEE-SS-EEEEETTT--EEEEEEETTEEEEEEES-------S---